Protein AF-A0A2M7FSP3-F1 (afdb_monomer_lite)

Radius of gyration: 15.46 Å; chains: 1; bounding box: 40×39×45 Å

Sequence (163 aa):
MTARCLMVLGTTSGAGKSWLATALCRHYARQGLKVVPFKAQNMSNNARVVAPTLGTDVSSLPPEGAHPALGRLGGGVVASESGHGEIGSAQYFQALAARAVPEVRMNPLLLKPEADTHSQVVLLGQVSDALTAMPWRGRSLHVWPQIAAALDALRAENDVVVI

pLDDT: mean 86.38, std 16.63, range [44.06, 98.81]

Structure (mmCIF, N/CA/C/O backbone):
data_AF-A0A2M7FSP3-F1
#
_entry.id   AF-A0A2M7FSP3-F1
#
loop_
_atom_site.group_PDB
_atom_site.id
_atom_site.type_symbol
_atom_site.label_atom_id
_atom_site.label_alt_id
_atom_site.label_comp_id
_atom_site.label_asym_id
_atom_site.label_entity_id
_atom_site.label_seq_id
_atom_site.pdbx_PDB_ins_code
_atom_site.Cartn_x
_atom_site.Cartn_y
_atom_site.Cartn_z
_atom_site.occupancy
_atom_site.B_iso_or_equiv
_atom_site.auth_seq_id
_atom_site.auth_comp_id
_atom_site.auth_asym_id
_atom_site.auth_atom_id
_atom_site.pdbx_PDB_model_num
ATOM 1 N N . MET A 1 1 ? -21.934 0.865 4.770 1.00 60.19 1 MET A N 1
ATOM 2 C CA . MET A 1 1 ? -21.377 2.238 4.816 1.00 60.19 1 MET A CA 1
ATOM 3 C C . MET A 1 1 ? -20.023 2.204 4.128 1.00 60.19 1 MET A C 1
ATOM 5 O O . MET A 1 1 ? -19.331 1.215 4.300 1.00 60.19 1 MET A O 1
ATOM 9 N N . THR A 1 2 ? -19.664 3.206 3.324 1.00 84.25 2 THR A N 1
ATOM 10 C CA . THR A 1 2 ? -18.334 3.273 2.687 1.00 84.25 2 THR A CA 1
ATOM 11 C C . THR A 1 2 ? -17.280 3.727 3.696 1.00 84.25 2 THR A C 1
ATOM 13 O O . THR A 1 2 ? -17.539 4.694 4.418 1.00 84.25 2 THR A O 1
ATOM 16 N N . ALA A 1 3 ? -16.106 3.087 3.721 1.00 95.62 3 ALA A N 1
ATOM 17 C CA . ALA A 1 3 ? -15.005 3.465 4.609 1.00 95.62 3 ALA A CA 1
ATO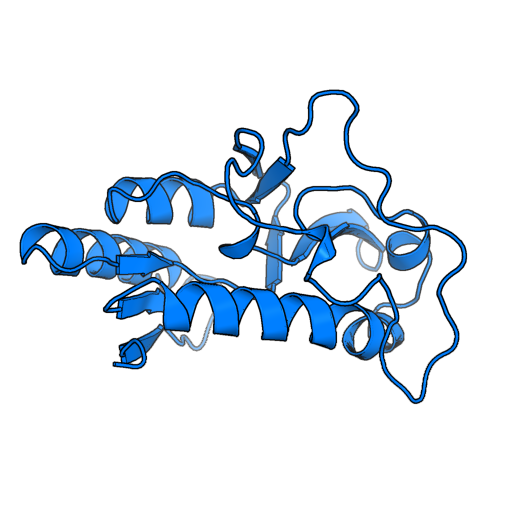M 18 C C . ALA A 1 3 ? -14.657 4.961 4.531 1.00 95.62 3 ALA A C 1
ATOM 20 O O . ALA A 1 3 ? -14.634 5.559 3.447 1.00 95.62 3 ALA A O 1
ATOM 21 N N . ARG A 1 4 ? -14.284 5.558 5.667 1.00 98.12 4 ARG A N 1
ATOM 22 C CA . ARG A 1 4 ? -13.637 6.877 5.694 1.00 98.12 4 ARG A CA 1
ATOM 23 C C . ARG A 1 4 ? -12.186 6.734 5.240 1.00 98.12 4 ARG A C 1
ATOM 25 O O . ARG A 1 4 ? -11.423 5.977 5.831 1.00 98.12 4 ARG A O 1
ATOM 32 N N . CYS A 1 5 ? -11.796 7.471 4.206 1.00 97.94 5 CYS A N 1
ATOM 33 C CA . CYS A 1 5 ? -10.424 7.466 3.701 1.00 97.94 5 CYS A CA 1
ATOM 34 C C . CYS A 1 5 ? -9.652 8.657 4.279 1.00 97.94 5 CYS A C 1
ATOM 36 O O . CYS A 1 5 ? -10.076 9.800 4.107 1.00 97.94 5 CYS A O 1
ATOM 38 N N . LEU A 1 6 ? -8.530 8.397 4.950 1.00 98.00 6 LEU A N 1
ATOM 39 C CA . LEU A 1 6 ? -7.627 9.425 5.467 1.00 98.00 6 LEU A CA 1
ATOM 40 C C . LEU A 1 6 ? -6.286 9.325 4.749 1.00 98.00 6 LEU A C 1
ATOM 42 O O . LEU A 1 6 ? -5.581 8.336 4.918 1.00 98.00 6 LEU A O 1
ATOM 46 N N . MET A 1 7 ? -5.930 10.356 3.986 1.00 97.75 7 MET A N 1
ATOM 47 C CA . MET A 1 7 ? -4.684 10.386 3.225 1.00 97.75 7 MET A CA 1
ATOM 48 C C . MET A 1 7 ? -3.573 11.128 3.975 1.00 97.75 7 MET A C 1
ATOM 50 O O . MET A 1 7 ? -3.759 12.259 4.424 1.00 97.75 7 MET A O 1
ATOM 54 N N . VAL A 1 8 ? -2.398 10.509 4.066 1.00 97.06 8 VAL A N 1
ATOM 55 C CA . VAL A 1 8 ? -1.181 11.053 4.665 1.00 97.06 8 VAL A CA 1
ATOM 56 C C . VAL A 1 8 ? -0.223 11.499 3.563 1.00 97.06 8 VAL A C 1
ATOM 58 O O . VAL A 1 8 ? 0.548 10.723 2.993 1.00 97.06 8 VAL A O 1
ATOM 61 N N . LEU A 1 9 ? -0.238 12.801 3.292 1.00 95.69 9 LEU A N 1
ATOM 62 C CA . LEU A 1 9 ? 0.639 13.448 2.319 1.00 95.69 9 LEU A CA 1
ATOM 63 C C . LEU A 1 9 ? 1.870 14.056 2.999 1.00 95.69 9 LEU A C 1
ATOM 65 O O . LEU A 1 9 ? 1.873 14.356 4.190 1.00 95.69 9 LEU A O 1
ATOM 69 N N . GLY A 1 10 ? 2.939 14.252 2.233 1.00 93.69 10 GLY A N 1
ATOM 70 C CA . GLY A 1 10 ? 4.130 14.942 2.718 1.00 93.69 10 GLY A CA 1
ATOM 71 C C . GLY A 1 10 ? 4.978 15.458 1.568 1.00 93.69 10 GLY A C 1
ATOM 72 O O . GLY A 1 10 ? 4.932 14.921 0.465 1.00 93.69 10 GLY A O 1
ATOM 73 N N . THR A 1 11 ? 5.750 16.502 1.842 1.00 95.06 11 THR A N 1
ATOM 74 C CA . THR A 1 11 ? 6.481 17.284 0.834 1.00 95.06 11 THR A CA 1
ATOM 75 C C . THR A 1 11 ? 7.836 16.691 0.455 1.00 95.06 11 THR A C 1
ATOM 77 O O . THR A 1 11 ? 8.418 17.084 -0.549 1.00 95.06 11 THR A O 1
ATOM 80 N N . THR A 1 12 ? 8.346 15.730 1.232 1.00 93.38 12 THR A N 1
ATOM 81 C CA . THR A 1 12 ? 9.627 15.054 0.979 1.00 93.38 12 THR A CA 1
ATOM 82 C C . THR A 1 12 ? 9.539 13.558 1.276 1.00 93.38 12 THR A C 1
ATOM 84 O O . THR A 1 12 ? 8.635 13.084 1.982 1.00 93.38 12 THR A O 1
ATOM 87 N N . SER A 1 13 ? 10.489 12.777 0.755 1.00 84.69 13 SER A N 1
ATOM 88 C CA . SER A 1 13 ? 10.553 11.323 0.949 1.00 84.69 13 SER A CA 1
ATOM 89 C C . SER A 1 13 ? 10.729 10.926 2.425 1.00 84.69 13 SER A C 1
ATOM 91 O O . SER A 1 13 ? 10.106 9.957 2.855 1.00 84.69 13 SER A O 1
ATOM 93 N N . GLY A 1 14 ? 11.407 11.735 3.240 1.00 89.44 14 GLY A N 1
ATOM 94 C CA . GLY A 1 14 ? 11.662 11.479 4.665 1.00 89.44 14 GLY A CA 1
ATOM 95 C C . GLY A 1 14 ? 10.680 12.103 5.664 1.00 89.44 14 GLY A C 1
ATOM 96 O O . GLY A 1 14 ? 10.890 11.956 6.860 1.00 89.44 14 GLY A O 1
ATOM 97 N N . ALA A 1 15 ? 9.604 12.764 5.221 1.00 94.56 15 ALA A N 1
ATOM 98 C CA . ALA A 1 15 ? 8.706 13.554 6.085 1.00 94.56 15 ALA A CA 1
ATOM 99 C C . ALA A 1 15 ? 7.917 12.774 7.173 1.00 94.56 15 ALA A C 1
ATOM 101 O O . ALA A 1 15 ? 6.970 13.302 7.740 1.00 94.56 15 ALA A O 1
ATOM 102 N N . GLY A 1 16 ? 8.223 11.499 7.431 1.00 94.62 16 GLY A N 1
ATOM 103 C CA . GLY A 1 16 ? 7.556 10.712 8.478 1.00 94.62 16 GLY A CA 1
ATOM 104 C C . GLY A 1 16 ? 6.183 10.139 8.103 1.00 94.62 16 GLY A C 1
ATOM 105 O O . GLY A 1 16 ? 5.530 9.540 8.950 1.00 94.62 16 GLY A O 1
ATOM 106 N N . LYS A 1 17 ? 5.758 10.243 6.835 1.00 95.81 17 LYS A N 1
ATOM 107 C CA . LYS A 1 17 ? 4.450 9.754 6.341 1.00 95.81 17 LYS A CA 1
ATOM 108 C C . LYS A 1 17 ? 4.137 8.319 6.777 1.00 95.81 17 LYS A C 1
ATOM 110 O O . LYS A 1 17 ? 3.066 8.052 7.306 1.00 95.81 17 LYS A O 1
ATOM 115 N N . SER A 1 18 ? 5.091 7.400 6.601 1.00 95.00 18 SER A N 1
ATOM 116 C CA . SER A 1 18 ? 4.899 5.993 6.971 1.00 95.00 18 SER A CA 1
ATOM 117 C C . SER A 1 18 ? 4.712 5.810 8.477 1.00 95.00 18 SER A C 1
ATOM 119 O O . SER A 1 18 ? 3.881 5.001 8.873 1.00 95.00 18 SER A O 1
ATOM 121 N N . TRP A 1 19 ? 5.430 6.579 9.305 1.00 96.69 19 TRP A N 1
ATOM 122 C CA . TRP A 1 19 ? 5.280 6.560 10.762 1.00 96.69 19 TRP A CA 1
ATOM 123 C C . TRP A 1 19 ? 3.918 7.094 11.196 1.00 96.69 19 TRP A C 1
ATOM 125 O O . TRP A 1 19 ? 3.252 6.463 12.015 1.00 96.69 19 TRP A O 1
ATOM 135 N N . LEU A 1 20 ? 3.476 8.208 10.608 1.00 98.06 20 LEU A N 1
ATOM 136 C CA . LEU A 1 20 ? 2.161 8.777 10.885 1.00 98.06 20 LEU A CA 1
ATOM 137 C C . LEU A 1 20 ? 1.037 7.821 10.463 1.00 98.06 20 LEU A C 1
ATOM 139 O O . LEU A 1 20 ? 0.130 7.569 11.250 1.00 98.06 20 LEU A O 1
ATOM 143 N N . ALA A 1 21 ? 1.130 7.213 9.278 1.00 98.31 21 ALA A N 1
ATOM 144 C CA . ALA A 1 21 ? 0.172 6.204 8.828 1.00 98.31 21 ALA A CA 1
ATOM 145 C C . ALA A 1 21 ? 0.116 4.992 9.779 1.00 98.31 21 ALA A C 1
ATOM 147 O O . ALA A 1 21 ? -0.971 4.550 10.148 1.00 98.31 21 ALA A O 1
ATOM 148 N N . THR A 1 22 ? 1.267 4.498 10.255 1.00 98.56 22 THR A N 1
ATOM 149 C CA . THR A 1 22 ? 1.334 3.428 11.267 1.00 98.56 22 THR A CA 1
ATOM 150 C C . THR A 1 22 ? 0.672 3.845 12.585 1.00 98.56 22 THR A C 1
ATOM 152 O O . THR A 1 22 ? -0.091 3.071 13.168 1.00 98.56 22 THR A O 1
ATOM 155 N N . ALA A 1 23 ? 0.930 5.068 13.057 1.00 98.62 23 ALA A N 1
ATOM 156 C CA . ALA A 1 23 ? 0.333 5.598 14.280 1.00 98.62 23 ALA A CA 1
ATOM 157 C C . ALA A 1 23 ? -1.193 5.731 14.159 1.00 98.62 23 ALA A C 1
ATOM 159 O O . ALA A 1 23 ? -1.911 5.321 15.070 1.00 98.62 23 ALA A O 1
ATOM 160 N N . LEU A 1 24 ? -1.691 6.222 13.020 1.00 98.75 24 LEU A N 1
ATOM 161 C CA . LEU A 1 24 ? -3.121 6.327 12.717 1.00 98.75 24 LEU A CA 1
ATOM 162 C C . LEU A 1 24 ? -3.791 4.950 12.653 1.00 98.75 24 LEU A C 1
ATOM 164 O O . LEU A 1 24 ? -4.835 4.755 13.273 1.00 98.75 24 LEU A O 1
ATOM 168 N N . CYS A 1 25 ? -3.159 3.972 11.996 1.00 98.81 25 CYS A N 1
ATOM 169 C CA . CYS A 1 25 ? -3.626 2.584 11.988 1.00 98.81 25 CYS A CA 1
ATOM 170 C C . CYS A 1 25 ? -3.795 2.047 13.416 1.00 98.81 25 CYS A C 1
ATOM 172 O O . CYS A 1 25 ? -4.855 1.538 13.780 1.00 98.81 25 CYS A O 1
ATOM 174 N N . ARG A 1 26 ? -2.780 2.219 14.274 1.00 98.81 26 ARG A N 1
ATOM 175 C CA . ARG A 1 26 ? -2.874 1.798 15.678 1.00 98.81 26 ARG A CA 1
ATOM 176 C C . ARG A 1 26 ? -3.938 2.579 16.446 1.00 98.81 26 ARG A C 1
ATOM 178 O O . ARG A 1 26 ? -4.627 1.987 17.275 1.00 98.81 26 ARG A O 1
ATOM 185 N N . HIS A 1 27 ? -4.057 3.880 16.212 1.00 98.81 27 HIS A N 1
ATOM 186 C CA . HIS A 1 27 ? -5.019 4.739 16.892 1.00 98.81 27 HIS A CA 1
ATOM 187 C C . HIS A 1 27 ? -6.460 4.298 16.614 1.00 98.81 27 HIS A C 1
ATOM 189 O O . HIS A 1 27 ? -7.195 4.027 17.561 1.00 98.81 27 HIS A O 1
ATOM 195 N N . TYR A 1 28 ? -6.839 4.132 15.344 1.00 98.69 28 TYR A N 1
ATOM 196 C CA . TYR A 1 28 ? -8.186 3.688 14.977 1.00 98.69 28 TYR A CA 1
ATOM 197 C C . TYR A 1 28 ? -8.478 2.256 15.435 1.00 98.69 28 TYR A C 1
ATOM 199 O O . TYR A 1 28 ? -9.548 1.998 15.982 1.00 98.69 28 TYR A O 1
ATOM 207 N N . ALA A 1 29 ? -7.497 1.350 15.357 1.00 98.75 29 ALA A N 1
ATOM 208 C CA . ALA A 1 29 ? -7.651 -0.004 15.888 1.00 98.75 29 ALA A CA 1
ATOM 209 C C . ALA A 1 29 ? -7.909 -0.020 17.410 1.00 98.75 29 ALA A C 1
ATOM 211 O O . ALA A 1 29 ? -8.629 -0.880 17.915 1.00 98.75 29 ALA A O 1
ATOM 212 N N . ARG A 1 30 ? -7.338 0.928 18.172 1.00 98.75 30 ARG A N 1
ATOM 213 C CA . ARG A 1 30 ? -7.595 1.073 19.621 1.00 98.75 30 ARG A CA 1
ATOM 214 C C . ARG A 1 30 ? -8.986 1.622 19.935 1.00 98.75 30 ARG A C 1
ATOM 216 O O . ARG A 1 30 ? -9.450 1.418 21.049 1.00 98.75 30 ARG A O 1
ATOM 223 N N . GLN A 1 31 ? -9.635 2.281 18.979 1.00 98.50 31 GLN A N 1
ATOM 224 C CA . GLN A 1 31 ? -11.029 2.717 19.089 1.00 98.50 31 GLN A CA 1
ATOM 225 C C . GLN A 1 31 ? -12.028 1.609 18.716 1.00 98.50 31 GLN A C 1
ATOM 227 O O . GLN A 1 31 ? -13.230 1.837 18.769 1.00 98.50 31 GLN A O 1
ATOM 232 N N . GLY A 1 32 ? -11.548 0.421 18.330 1.00 98.12 32 GLY A N 1
ATOM 233 C CA . GLY A 1 32 ? -12.398 -0.689 17.896 1.00 98.12 32 GLY A CA 1
ATOM 234 C C . GLY A 1 32 ? -12.867 -0.593 16.442 1.00 98.12 32 GLY A C 1
ATOM 235 O O . GLY A 1 32 ? -13.684 -1.408 16.031 1.00 98.12 32 GLY A O 1
ATOM 236 N N . LEU A 1 33 ? -12.350 0.364 15.662 1.00 98.38 33 LEU A N 1
ATOM 237 C CA . LEU A 1 33 ? -12.661 0.479 14.237 1.00 98.38 33 LEU A CA 1
ATOM 238 C C . LEU A 1 33 ? -11.890 -0.566 13.429 1.00 98.38 33 LEU A C 1
ATOM 240 O O . LEU A 1 33 ? -10.704 -0.810 13.683 1.00 98.38 33 LEU A O 1
ATOM 244 N N . LYS A 1 34 ? -12.535 -1.118 12.400 1.00 98.19 34 LYS A N 1
ATOM 245 C CA . LYS A 1 34 ? -11.879 -1.952 11.397 1.00 98.19 34 LYS A CA 1
ATOM 246 C C . LYS A 1 34 ? -11.111 -1.046 10.432 1.00 98.19 34 LYS A C 1
ATOM 248 O O . LYS A 1 34 ? -11.690 -0.421 9.546 1.00 98.19 34 LYS A O 1
ATOM 253 N N . VAL A 1 35 ? -9.805 -0.925 10.650 1.00 98.62 35 VAL A N 1
ATOM 254 C CA . VAL A 1 35 ? -8.906 -0.049 9.888 1.00 98.62 35 VAL A CA 1
ATOM 255 C C . VAL A 1 35 ? -7.910 -0.866 9.073 1.00 98.62 35 VAL A C 1
ATOM 257 O O . VAL A 1 35 ? -7.444 -1.906 9.530 1.00 98.62 35 VAL A O 1
ATOM 260 N N . VAL A 1 36 ? -7.554 -0.378 7.884 1.00 98.38 36 VAL A N 1
ATOM 261 C CA . VAL A 1 36 ? -6.506 -0.963 7.032 1.00 98.38 36 VAL A CA 1
ATOM 262 C C . VAL A 1 36 ? -5.635 0.122 6.392 1.00 98.38 36 VAL A C 1
ATOM 264 O O . VAL A 1 36 ? -6.132 1.216 6.107 1.00 98.38 36 VAL A O 1
ATOM 267 N N . PRO A 1 37 ? -4.339 -0.140 6.153 1.00 98.44 37 PRO A N 1
ATOM 268 C CA . PRO A 1 37 ? -3.516 0.727 5.322 1.00 98.44 37 PRO A CA 1
ATOM 269 C C . PRO A 1 37 ? -3.757 0.460 3.833 1.00 98.44 37 PRO A C 1
ATOM 271 O O . PRO A 1 37 ? -4.061 -0.663 3.432 1.00 98.44 37 PRO A O 1
ATOM 274 N N . PHE A 1 38 ? -3.535 1.468 2.999 1.00 98.31 38 PHE A N 1
ATOM 275 C CA . PHE A 1 38 ? -3.510 1.309 1.554 1.00 98.31 38 PHE A CA 1
ATOM 276 C C . PHE A 1 38 ? -2.448 2.203 0.928 1.00 98.31 38 PHE A C 1
ATOM 278 O O . PHE A 1 38 ? -2.544 3.421 0.964 1.00 98.31 38 PHE A O 1
ATOM 285 N N . LYS A 1 39 ? -1.453 1.607 0.275 1.00 97.44 39 LYS A N 1
ATOM 286 C CA . LYS A 1 39 ? -0.478 2.346 -0.522 1.00 97.44 39 LYS A CA 1
ATOM 287 C C . LYS A 1 39 ? -0.474 1.807 -1.942 1.00 97.44 39 LYS A C 1
ATOM 289 O O . LYS A 1 39 ? 0.155 0.786 -2.214 1.00 97.44 39 LYS A O 1
ATOM 294 N N . ALA A 1 40 ? -1.149 2.535 -2.834 1.00 96.06 40 ALA A N 1
ATOM 295 C CA . ALA A 1 40 ? -1.325 2.172 -4.241 1.00 96.06 40 ALA A CA 1
ATOM 296 C C . ALA A 1 40 ? -0.021 1.704 -4.900 1.00 96.06 40 ALA A C 1
ATOM 298 O O . ALA A 1 40 ? 0.005 0.641 -5.508 1.00 96.06 40 ALA A O 1
ATOM 299 N N . GLN A 1 41 ? 1.060 2.469 -4.722 1.00 94.62 41 GLN A N 1
ATOM 300 C CA . GLN A 1 41 ? 2.388 2.128 -5.216 1.00 94.62 41 GLN A CA 1
ATOM 301 C C . GLN A 1 41 ? 3.446 2.361 -4.134 1.00 94.62 41 GLN A C 1
ATOM 303 O O . GLN A 1 41 ? 3.531 3.437 -3.533 1.00 94.62 41 GLN A O 1
ATOM 308 N N . ASN A 1 42 ? 4.269 1.343 -3.894 1.00 94.06 42 ASN A N 1
ATOM 309 C CA . ASN A 1 42 ? 5.469 1.435 -3.069 1.00 94.06 42 ASN A CA 1
ATOM 310 C C . ASN A 1 42 ? 6.711 1.176 -3.932 1.00 94.06 42 ASN A C 1
ATOM 312 O O . ASN A 1 42 ? 6.634 0.440 -4.912 1.00 94.06 42 ASN A O 1
ATOM 316 N N . MET A 1 43 ? 7.841 1.799 -3.601 1.00 94.00 43 MET A N 1
ATOM 317 C CA . MET A 1 43 ? 9.138 1.526 -4.217 1.00 94.00 43 MET A CA 1
ATOM 318 C C . MET A 1 43 ? 10.118 1.143 -3.109 1.00 94.00 43 MET A C 1
ATOM 320 O O . MET A 1 43 ? 10.482 1.983 -2.285 1.00 94.00 43 MET A O 1
ATOM 324 N N . SER A 1 44 ? 10.481 -0.136 -3.029 1.00 93.62 44 SER A N 1
ATOM 325 C CA . SER A 1 44 ? 11.349 -0.650 -1.971 1.00 93.62 44 SER A CA 1
ATOM 326 C C . SER A 1 44 ? 11.870 -2.045 -2.293 1.00 93.62 44 SER A C 1
ATOM 328 O O . SER A 1 44 ? 11.111 -2.887 -2.753 1.00 93.62 44 SER A O 1
ATOM 330 N N . ASN A 1 45 ? 13.124 -2.313 -1.927 1.00 94.69 45 ASN A N 1
ATOM 331 C CA . ASN A 1 45 ? 13.680 -3.671 -1.889 1.00 94.69 45 ASN A CA 1
ATOM 332 C C . ASN A 1 45 ? 13.450 -4.367 -0.534 1.00 94.69 45 ASN A C 1
ATOM 334 O O . ASN A 1 45 ? 13.805 -5.529 -0.363 1.00 94.69 45 ASN A O 1
ATOM 338 N N . ASN A 1 46 ? 12.859 -3.674 0.448 1.00 94.94 46 ASN A N 1
ATOM 339 C CA . ASN A 1 46 ? 12.518 -4.251 1.743 1.00 94.94 46 ASN A CA 1
ATOM 340 C C . ASN A 1 46 ? 11.049 -4.682 1.743 1.00 94.94 46 ASN A C 1
ATOM 342 O O . ASN A 1 46 ? 10.147 -3.861 1.942 1.00 94.94 46 ASN A O 1
ATOM 346 N N . ALA A 1 47 ? 10.833 -5.978 1.548 1.00 95.31 47 ALA A N 1
ATOM 347 C CA . ALA A 1 47 ? 9.515 -6.575 1.427 1.00 95.31 47 ALA A CA 1
ATOM 348 C C . ALA A 1 47 ? 9.280 -7.700 2.441 1.00 95.31 47 ALA A C 1
ATOM 350 O O . ALA A 1 47 ? 10.189 -8.144 3.152 1.00 95.31 47 ALA A O 1
ATOM 351 N N . ARG A 1 48 ? 8.030 -8.143 2.531 1.00 97.06 48 ARG A N 1
ATOM 352 C CA . ARG A 1 48 ? 7.576 -9.278 3.333 1.00 97.06 48 ARG A CA 1
ATOM 353 C C . ARG A 1 48 ? 6.667 -10.156 2.490 1.00 97.06 48 ARG A C 1
ATOM 355 O O . ARG A 1 48 ? 5.983 -9.667 1.595 1.00 97.06 48 ARG A O 1
ATOM 362 N N . VAL A 1 49 ? 6.653 -11.438 2.825 1.00 94.62 49 VAL A N 1
ATOM 363 C CA . VAL A 1 49 ? 5.732 -12.413 2.248 1.00 94.62 49 VAL A CA 1
ATOM 364 C C . VAL A 1 49 ? 4.488 -12.468 3.124 1.00 94.62 49 VAL A C 1
ATOM 366 O O . VAL A 1 49 ? 4.590 -12.542 4.350 1.00 94.62 49 VAL A O 1
ATOM 369 N N . VAL A 1 50 ? 3.322 -12.407 2.496 1.00 93.12 50 VAL A N 1
ATOM 370 C CA . VAL A 1 50 ? 2.021 -12.554 3.144 1.00 93.12 50 VAL A CA 1
ATOM 371 C C . VAL A 1 50 ? 1.337 -13.823 2.671 1.00 93.12 50 VAL A C 1
ATOM 373 O O . VAL A 1 50 ? 1.562 -14.288 1.552 1.00 93.12 50 VAL A O 1
ATOM 376 N N . ALA A 1 51 ? 0.528 -14.393 3.560 1.00 88.25 51 ALA A N 1
ATOM 377 C CA . ALA A 1 51 ? -0.242 -15.595 3.287 1.00 88.25 51 ALA A CA 1
ATOM 378 C C . ALA A 1 51 ? -1.169 -15.400 2.072 1.00 88.25 51 ALA A C 1
ATOM 380 O O . ALA A 1 51 ? -1.538 -14.258 1.761 1.00 88.25 51 ALA A O 1
ATOM 381 N N . PRO A 1 52 ? -1.582 -16.501 1.418 1.00 75.06 52 PRO A N 1
ATOM 382 C CA . PRO A 1 52 ? -2.628 -16.445 0.414 1.00 75.06 52 PRO A CA 1
ATOM 383 C C . PRO A 1 52 ? -3.836 -15.725 0.983 1.00 75.06 52 PRO A C 1
ATOM 385 O O . PRO A 1 52 ? -4.242 -15.962 2.125 1.00 75.06 52 PRO A O 1
ATOM 388 N N . THR A 1 53 ? -4.394 -14.816 0.198 1.00 65.19 53 THR A N 1
ATOM 389 C CA . THR A 1 53 ? -5.534 -14.028 0.638 1.00 65.19 53 THR A CA 1
ATOM 390 C C . THR A 1 53 ? -6.777 -14.924 0.648 1.00 65.19 53 THR A C 1
ATOM 392 O O . THR A 1 53 ? -7.487 -15.065 -0.345 1.00 65.19 53 THR A O 1
ATOM 395 N N . LEU A 1 54 ? -6.997 -15.620 1.769 1.00 46.09 54 LEU A N 1
ATOM 396 C CA . LEU A 1 54 ? -8.164 -16.472 1.986 1.00 46.09 54 LEU A CA 1
ATOM 397 C C . LEU A 1 54 ? -9.431 -15.611 1.953 1.00 46.09 54 LEU A C 1
ATOM 399 O O . LEU A 1 54 ? -9.607 -14.727 2.787 1.00 46.09 54 LEU A O 1
ATOM 403 N N . GLY A 1 55 ? -10.322 -15.894 1.003 1.00 44.06 55 GLY A N 1
ATOM 404 C CA . GLY A 1 55 ? -11.640 -15.259 0.913 1.00 44.06 55 GLY A CA 1
ATOM 405 C C . GLY A 1 55 ? -11.715 -14.009 0.035 1.00 44.06 55 GLY A C 1
ATOM 406 O O . GLY A 1 55 ? -12.797 -13.443 -0.087 1.00 44.06 55 GLY A O 1
ATOM 407 N N . THR A 1 56 ? -10.625 -13.597 -0.616 1.00 49.44 56 THR A N 1
ATOM 408 C CA . THR A 1 56 ? -10.692 -12.581 -1.673 1.00 49.44 56 THR A CA 1
ATOM 409 C C . THR A 1 56 ? -10.682 -13.270 -3.018 1.00 49.44 56 THR A C 1
ATOM 411 O O . THR A 1 56 ? -9.696 -13.907 -3.393 1.00 49.44 56 THR A O 1
ATOM 414 N N . ASP A 1 57 ? -11.777 -13.133 -3.745 1.00 49.03 57 ASP A N 1
ATOM 415 C CA . ASP A 1 57 ? -11.872 -13.560 -5.126 1.00 49.03 57 ASP A CA 1
ATOM 416 C C . ASP A 1 57 ? -10.950 -12.657 -5.977 1.00 49.03 57 ASP A C 1
ATOM 418 O O . ASP A 1 57 ? -11.375 -11.674 -6.565 1.00 49.03 57 ASP A O 1
ATOM 422 N N . VAL A 1 58 ? -9.636 -12.911 -6.004 1.00 51.03 58 VAL A N 1
ATOM 423 C CA . VAL A 1 58 ? -8.718 -12.202 -6.919 1.00 51.03 58 VAL A CA 1
ATOM 424 C C . VAL A 1 58 ? -9.077 -12.472 -8.385 1.00 51.03 58 VAL A C 1
ATOM 426 O O . VAL A 1 58 ? -8.718 -11.676 -9.247 1.00 51.03 58 VAL A O 1
ATOM 429 N N . SER A 1 59 ? -9.854 -13.524 -8.667 1.00 49.22 59 SER A N 1
ATOM 430 C CA . SER A 1 59 ? -10.527 -13.732 -9.956 1.00 49.22 59 SER A CA 1
ATOM 431 C C . SER A 1 59 ? -11.670 -12.745 -10.226 1.00 49.22 59 SER A C 1
ATOM 433 O O . SER A 1 59 ? -12.039 -12.577 -11.387 1.00 49.22 59 SER A O 1
ATOM 435 N N . SER A 1 60 ? -12.195 -12.046 -9.213 1.00 51.19 60 SER A N 1
ATOM 436 C CA . SER A 1 60 ? -13.138 -10.937 -9.393 1.00 51.19 60 SER A CA 1
ATOM 437 C C . SER A 1 60 ? -12.442 -9.605 -9.694 1.00 51.19 60 SER A C 1
ATOM 439 O O . SER A 1 60 ? -13.118 -8.627 -10.021 1.00 51.19 60 SER A O 1
ATOM 441 N N . LEU A 1 61 ? -11.110 -9.527 -9.562 1.00 59.84 61 LEU A N 1
ATOM 442 C CA . LEU A 1 61 ? -10.350 -8.360 -10.004 1.00 59.84 61 LEU A CA 1
ATOM 443 C C . LEU A 1 61 ? -10.204 -8.389 -11.532 1.00 59.84 61 LEU A C 1
ATOM 445 O O . LEU A 1 61 ? -10.092 -9.465 -12.125 1.00 59.84 61 LEU A O 1
ATOM 449 N N . PRO A 1 62 ? -10.181 -7.220 -12.197 1.00 55.28 62 PRO A N 1
ATOM 450 C CA . PRO A 1 62 ? -9.951 -7.174 -13.632 1.00 55.28 62 PRO A CA 1
ATOM 451 C C . PRO A 1 62 ? -8.622 -7.864 -13.978 1.00 55.28 62 PRO A C 1
ATOM 453 O O . PRO A 1 62 ? -7.631 -7.636 -13.273 1.00 55.28 62 PRO A O 1
ATOM 456 N N . PRO A 1 63 ? -8.561 -8.672 -15.055 1.00 60.06 63 PRO A N 1
ATOM 457 C CA . PRO A 1 63 ? -7.305 -9.269 -15.481 1.00 60.06 63 PRO A CA 1
ATOM 458 C C . PRO A 1 63 ? -6.280 -8.182 -15.823 1.00 60.06 63 PRO A C 1
ATOM 460 O O . PRO A 1 63 ? -6.625 -7.043 -16.147 1.00 60.06 63 PRO A O 1
ATOM 463 N N . GLU A 1 64 ? -5.000 -8.533 -15.761 1.00 55.59 64 GLU A N 1
ATOM 464 C CA . GLU A 1 64 ? -3.921 -7.594 -16.049 1.00 55.59 64 GLU A CA 1
ATOM 465 C C . GLU A 1 64 ? -4.071 -6.966 -17.444 1.00 55.59 64 GLU A C 1
ATOM 467 O O . GLU A 1 64 ? -4.237 -7.658 -18.449 1.00 55.59 64 GLU A O 1
ATOM 472 N N . GLY A 1 65 ? -4.073 -5.630 -17.505 1.00 54.34 65 GLY A N 1
ATOM 473 C CA . GLY A 1 65 ? -4.303 -4.904 -18.753 1.00 54.34 65 GLY A CA 1
ATOM 474 C C . GLY A 1 65 ? -5.766 -4.832 -19.213 1.00 54.34 65 GLY A C 1
ATOM 475 O O . GLY A 1 65 ? -5.997 -4.463 -20.356 1.00 54.34 65 GLY A O 1
ATOM 476 N N . ALA A 1 66 ? -6.758 -5.107 -18.358 1.00 54.06 66 ALA A N 1
ATOM 477 C CA . ALA A 1 66 ? -8.192 -4.988 -18.677 1.00 54.06 66 ALA A CA 1
ATOM 478 C C . ALA A 1 66 ? -8.705 -3.552 -18.921 1.00 54.06 66 ALA A C 1
ATOM 480 O O . ALA A 1 66 ? -9.916 -3.321 -18.929 1.00 54.06 66 ALA A O 1
ATOM 481 N N . HIS A 1 67 ? -7.825 -2.566 -19.105 1.00 56.16 67 HIS A N 1
ATOM 482 C CA . HIS A 1 67 ? -8.264 -1.226 -19.470 1.00 56.16 67 HIS A CA 1
ATOM 483 C C . HIS A 1 67 ? -8.880 -1.268 -20.885 1.00 56.16 67 HIS A C 1
ATOM 485 O O . HIS A 1 67 ? -8.193 -1.698 -21.807 1.00 56.16 67 HIS A O 1
ATOM 491 N N . PRO A 1 68 ? -10.121 -0.786 -21.108 1.00 55.44 68 PRO A N 1
ATOM 492 C CA . PRO A 1 68 ? -10.845 -0.981 -22.374 1.00 55.44 68 PRO A CA 1
ATOM 493 C C . PRO A 1 68 ? -10.127 -0.439 -23.621 1.00 55.44 68 PRO A C 1
ATOM 495 O O . PRO A 1 68 ? -10.404 -0.869 -24.735 1.00 55.44 68 PRO A O 1
ATOM 498 N N . ALA A 1 69 ? -9.212 0.515 -23.432 1.00 58.25 69 ALA A N 1
ATOM 499 C CA . ALA A 1 69 ? -8.404 1.124 -24.490 1.00 58.25 69 ALA A CA 1
ATOM 500 C C . ALA A 1 69 ? -7.048 0.431 -24.755 1.00 58.25 69 ALA A C 1
ATOM 502 O O . ALA A 1 69 ? -6.305 0.879 -25.624 1.00 58.25 69 ALA A O 1
ATOM 503 N N . LEU A 1 70 ? -6.688 -0.611 -24.000 1.00 58.75 70 LEU A N 1
ATOM 504 C CA . LEU A 1 70 ? -5.410 -1.317 -24.117 1.00 58.75 70 LEU A CA 1
ATOM 505 C C . LEU A 1 70 ? -5.660 -2.802 -24.402 1.00 58.75 70 LEU A C 1
ATOM 507 O O . LEU A 1 70 ? -6.548 -3.419 -23.823 1.00 58.75 70 LEU A O 1
ATOM 511 N N . GLY A 1 71 ? -4.885 -3.383 -25.321 1.00 57.91 71 GLY A N 1
ATOM 512 C CA . GLY A 1 71 ? -4.908 -4.828 -25.552 1.00 57.91 71 GLY A CA 1
ATOM 513 C C . GLY A 1 71 ? -4.454 -5.597 -24.306 1.00 57.91 71 GLY A C 1
ATOM 514 O O . GLY A 1 71 ? -3.700 -5.068 -23.486 1.00 57.91 71 GLY A O 1
ATOM 515 N N . ARG A 1 72 ? -4.889 -6.858 -24.170 1.00 59.22 72 ARG A N 1
ATOM 516 C CA . ARG A 1 72 ? -4.407 -7.746 -23.098 1.00 59.22 72 ARG A CA 1
ATOM 517 C C . ARG A 1 72 ? -2.885 -7.850 -23.178 1.00 59.22 72 ARG A C 1
ATOM 519 O O . ARG A 1 72 ? -2.351 -8.141 -24.248 1.00 59.22 7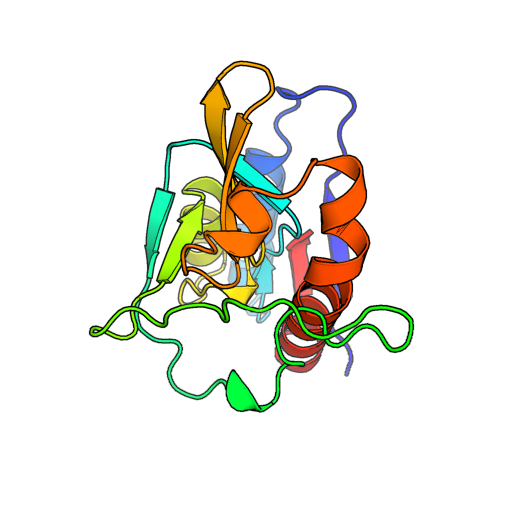2 ARG A O 1
ATOM 526 N N . LEU A 1 73 ? -2.198 -7.641 -22.059 1.00 59.8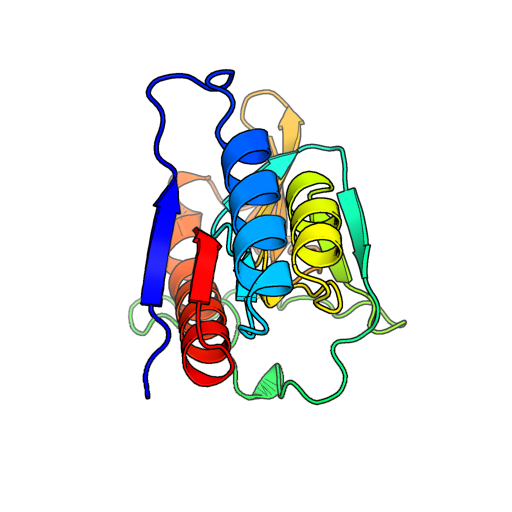1 73 LEU A N 1
ATOM 527 C CA . LEU A 1 73 ? -0.768 -7.921 -21.994 1.00 59.81 73 LEU A CA 1
ATOM 528 C C . LEU A 1 73 ? -0.567 -9.439 -22.068 1.00 59.81 73 LEU A C 1
ATOM 530 O O . LEU A 1 73 ? -1.185 -10.197 -21.322 1.00 59.81 73 LEU A O 1
ATOM 534 N N . GLY A 1 74 ? 0.261 -9.885 -23.012 1.00 44.09 74 GLY A N 1
ATOM 535 C CA . GLY A 1 74 ? 0.729 -11.265 -23.061 1.00 44.09 74 GLY A CA 1
ATOM 536 C C . GLY A 1 74 ? 1.742 -11.475 -21.941 1.00 44.09 74 GLY A C 1
ATOM 537 O O . GLY A 1 74 ? 2.835 -10.922 -22.004 1.00 44.09 74 GLY A O 1
ATOM 538 N N . GLY A 1 75 ? 1.355 -12.230 -20.917 1.00 49.34 75 GLY A N 1
ATOM 539 C CA . GLY A 1 75 ? 2.137 -12.418 -19.694 1.00 49.34 75 GLY A CA 1
ATOM 540 C C . GLY A 1 75 ? 1.303 -12.004 -18.495 1.00 49.34 75 GLY A C 1
ATOM 541 O O . GLY A 1 75 ? 1.455 -10.900 -17.989 1.00 49.34 75 GLY A O 1
ATOM 542 N N . GLY A 1 76 ? 0.357 -12.860 -18.109 1.00 47.41 76 GLY A N 1
ATOM 543 C CA . GLY A 1 76 ? -0.405 -12.636 -16.888 1.00 47.41 76 GLY A CA 1
ATOM 544 C C . GLY A 1 76 ? 0.490 -12.805 -15.667 1.00 47.41 76 GLY A C 1
ATOM 545 O O . GLY A 1 76 ? 1.451 -13.572 -15.712 1.00 47.41 76 GLY A O 1
ATOM 546 N N . VAL A 1 77 ? 0.136 -12.121 -14.581 1.00 49.44 77 VAL A N 1
ATOM 547 C CA . VAL A 1 77 ? 0.566 -12.442 -13.219 1.00 49.44 77 VAL A CA 1
ATOM 548 C C . VAL A 1 77 ? 0.706 -13.961 -13.046 1.00 49.44 77 VAL A C 1
ATOM 550 O O . VAL A 1 77 ? -0.290 -14.686 -12.991 1.00 49.44 77 VAL A O 1
ATOM 553 N N . VAL A 1 78 ? 1.945 -14.450 -12.961 1.00 46.03 78 VAL A N 1
ATOM 554 C CA . VAL A 1 78 ? 2.203 -15.848 -12.616 1.00 46.03 78 VAL A CA 1
ATOM 555 C C . VAL A 1 78 ? 1.978 -15.950 -11.116 1.00 46.03 78 VAL A C 1
ATOM 557 O O . VAL A 1 78 ? 2.788 -15.471 -10.325 1.00 46.03 78 VAL A O 1
ATOM 560 N N . ALA A 1 79 ? 0.832 -16.498 -10.712 1.00 50.03 79 ALA A N 1
ATOM 561 C CA . ALA A 1 79 ? 0.566 -16.752 -9.306 1.00 50.03 79 ALA A CA 1
ATOM 562 C C . ALA A 1 79 ? 1.640 -17.700 -8.752 1.00 50.03 79 ALA A C 1
ATOM 564 O O . ALA A 1 79 ? 1.863 -18.777 -9.302 1.00 50.03 79 ALA A O 1
ATOM 565 N N . SER A 1 80 ? 2.297 -17.295 -7.666 1.00 51.41 80 SER A N 1
ATOM 566 C CA . SER A 1 80 ? 3.174 -18.142 -6.860 1.00 51.41 80 SER A CA 1
ATOM 567 C C . SER A 1 80 ? 2.499 -19.487 -6.599 1.00 51.41 80 SER A C 1
ATOM 569 O O . SER A 1 80 ? 1.365 -19.517 -6.121 1.00 51.41 80 SER A O 1
ATOM 571 N N . GLU A 1 81 ? 3.204 -20.596 -6.854 1.00 52.41 81 GLU A N 1
ATOM 572 C CA . GLU A 1 81 ? 2.708 -21.969 -6.626 1.00 52.41 81 GLU A CA 1
ATOM 573 C C . GLU A 1 81 ? 2.206 -22.189 -5.190 1.00 52.41 81 GLU A C 1
ATOM 575 O O . GLU A 1 81 ? 1.353 -23.032 -4.930 1.00 52.41 81 GLU A O 1
ATOM 580 N N . SER A 1 82 ? 2.717 -21.397 -4.246 1.00 60.62 82 SER A N 1
ATOM 581 C CA . SER A 1 82 ? 2.351 -21.447 -2.831 1.00 60.62 82 SER A CA 1
ATOM 582 C C . SER A 1 82 ? 1.156 -20.554 -2.454 1.00 60.62 82 SER A C 1
ATOM 584 O O . SER A 1 82 ? 0.723 -20.579 -1.304 1.00 60.62 82 SER A O 1
ATOM 586 N N . GLY A 1 83 ? 0.667 -19.714 -3.373 1.00 71.75 83 GLY A N 1
ATOM 587 C CA . GLY A 1 83 ? -0.389 -18.719 -3.150 1.00 71.75 83 GLY A CA 1
ATOM 588 C C . GLY A 1 83 ? 0.031 -17.487 -2.338 1.00 71.75 83 GLY A C 1
ATOM 589 O O . GLY A 1 83 ? -0.779 -16.584 -2.144 1.00 71.75 83 GLY A O 1
ATOM 590 N N . HIS A 1 84 ? 1.272 -17.424 -1.851 1.00 86.31 84 HIS A N 1
ATOM 591 C CA . HIS A 1 84 ? 1.781 -16.284 -1.089 1.00 86.31 84 HIS A CA 1
ATOM 592 C C . HIS A 1 84 ? 2.062 -15.079 -1.991 1.00 86.31 84 HIS A C 1
ATOM 594 O O . HIS A 1 84 ? 2.429 -15.241 -3.156 1.00 86.31 84 HIS A O 1
ATOM 600 N N . GLY A 1 85 ? 1.945 -13.874 -1.433 1.00 90.69 85 GLY A N 1
ATOM 601 C CA . GLY A 1 85 ? 2.220 -12.624 -2.142 1.00 90.69 85 GLY A CA 1
ATOM 602 C C . GLY A 1 85 ? 3.270 -11.761 -1.451 1.00 90.69 85 GLY A C 1
ATOM 603 O O . GLY A 1 85 ? 3.446 -11.825 -0.237 1.00 90.69 85 GLY A O 1
ATOM 604 N N . GLU A 1 86 ? 3.970 -10.934 -2.218 1.00 94.75 86 GLU A N 1
ATOM 605 C CA . GLU A 1 86 ? 4.948 -9.976 -1.700 1.00 94.75 86 GLU A CA 1
ATOM 606 C C . GLU A 1 86 ? 4.335 -8.577 -1.486 1.00 94.75 86 GLU A C 1
ATOM 608 O O . GLU A 1 86 ? 3.652 -8.037 -2.352 1.00 94.75 86 GLU A O 1
ATOM 613 N N . ILE A 1 87 ? 4.604 -7.953 -0.335 1.00 96.25 87 ILE A N 1
ATOM 614 C CA . ILE A 1 87 ? 4.257 -6.547 -0.061 1.00 96.25 87 ILE A CA 1
ATOM 615 C C . ILE A 1 87 ? 5.440 -5.793 0.540 1.00 96.25 87 ILE A C 1
ATOM 617 O O . ILE A 1 87 ? 6.309 -6.381 1.183 1.00 96.25 87 ILE A O 1
ATOM 621 N N . GLY A 1 88 ? 5.458 -4.465 0.413 1.00 96.94 88 GLY A N 1
ATOM 622 C CA . GLY A 1 88 ? 6.468 -3.644 1.075 1.00 96.94 88 GLY A CA 1
ATOM 623 C C . GLY A 1 88 ? 6.404 -3.736 2.607 1.00 96.94 88 GLY A C 1
ATOM 624 O O . GLY A 1 88 ? 5.328 -3.714 3.210 1.00 96.94 88 GLY A O 1
ATOM 625 N N . SER A 1 89 ? 7.567 -3.755 3.266 1.00 97.19 89 SER A N 1
ATOM 626 C CA . SER A 1 89 ? 7.672 -3.884 4.729 1.00 97.19 89 SER A CA 1
ATOM 627 C C . SER A 1 89 ? 6.908 -2.802 5.494 1.00 97.19 89 SER A C 1
ATOM 629 O O . SER A 1 89 ? 6.352 -3.072 6.556 1.00 97.19 89 SER A O 1
ATOM 631 N N . ALA A 1 90 ? 6.838 -1.580 4.957 1.00 96.12 90 ALA A N 1
ATOM 632 C CA . ALA A 1 90 ? 6.059 -0.507 5.570 1.00 96.12 90 ALA A CA 1
ATOM 633 C C . ALA A 1 90 ? 4.569 -0.872 5.672 1.00 96.12 90 ALA A C 1
ATOM 635 O O . ALA A 1 90 ? 3.986 -0.713 6.740 1.00 96.12 90 ALA A O 1
ATOM 636 N N . GLN A 1 91 ? 3.973 -1.413 4.604 1.00 97.56 91 GLN A N 1
ATOM 637 C CA . GLN A 1 91 ? 2.557 -1.797 4.590 1.00 97.56 91 GLN A CA 1
ATOM 638 C C . GLN A 1 91 ? 2.310 -3.018 5.468 1.00 97.56 91 GLN A C 1
ATOM 640 O O . GLN A 1 91 ? 1.323 -3.046 6.198 1.00 97.56 91 GLN A O 1
ATOM 645 N N . TYR A 1 92 ? 3.254 -3.963 5.495 1.00 98.12 92 TYR A N 1
ATOM 646 C CA . TYR A 1 92 ? 3.208 -5.089 6.425 1.00 98.12 92 TYR A CA 1
ATOM 647 C C . TYR A 1 92 ? 3.109 -4.617 7.886 1.00 98.12 92 TYR A C 1
ATOM 649 O O . TYR A 1 92 ? 2.194 -5.004 8.612 1.00 98.12 92 TYR A O 1
ATOM 657 N N . PHE A 1 93 ? 4.000 -3.722 8.327 1.00 98.12 93 PHE A N 1
ATOM 658 C CA . PHE A 1 93 ? 3.965 -3.215 9.704 1.00 98.12 93 PHE A CA 1
ATOM 659 C C . PHE A 1 93 ? 2.760 -2.309 9.987 1.00 98.12 93 PHE A C 1
ATOM 661 O O . PHE A 1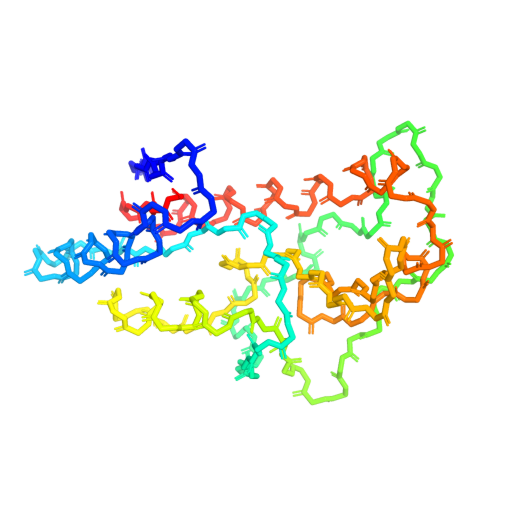 93 ? 2.238 -2.325 11.102 1.00 98.12 93 PHE A O 1
ATOM 668 N N . GLN A 1 94 ? 2.284 -1.554 8.995 1.00 98.62 94 GLN A N 1
ATOM 669 C CA . GLN A 1 94 ? 1.051 -0.772 9.111 1.00 98.62 94 GLN A CA 1
ATOM 670 C C . GLN A 1 94 ? -0.173 -1.676 9.324 1.00 98.62 94 GLN A C 1
ATOM 672 O O . GLN A 1 94 ? -1.002 -1.375 10.180 1.00 98.62 94 GLN A O 1
ATOM 677 N N . ALA A 1 95 ? -0.253 -2.817 8.631 1.00 98.50 95 ALA A N 1
ATOM 678 C CA . ALA A 1 95 ? -1.321 -3.799 8.817 1.00 98.50 95 ALA A CA 1
ATOM 679 C C . ALA A 1 95 ? -1.296 -4.398 10.234 1.00 98.50 95 ALA A C 1
ATOM 681 O O . ALA A 1 95 ? -2.315 -4.426 10.925 1.00 98.50 95 ALA A O 1
ATOM 682 N N . LEU A 1 96 ? -0.110 -4.755 10.741 1.00 98.62 96 LEU A N 1
ATOM 683 C CA . LEU A 1 96 ? 0.045 -5.210 12.129 1.00 98.62 96 LEU A CA 1
ATOM 684 C C . LEU A 1 96 ? -0.347 -4.128 13.152 1.00 98.62 96 LEU A C 1
ATOM 686 O O . LEU A 1 96 ? -0.964 -4.416 14.186 1.00 98.62 96 LEU A O 1
ATOM 690 N N . ALA A 1 97 ? -0.026 -2.861 12.874 1.00 98.75 97 ALA A N 1
ATOM 691 C CA . ALA A 1 97 ? -0.460 -1.734 13.695 1.00 98.75 97 ALA A CA 1
ATOM 692 C C . ALA A 1 97 ? -1.989 -1.589 13.697 1.00 98.75 97 ALA A C 1
ATOM 694 O O . ALA A 1 97 ? -2.580 -1.356 14.753 1.00 98.75 97 ALA A O 1
ATOM 695 N N . ALA A 1 98 ? -2.621 -1.823 12.549 1.00 98.69 98 ALA A N 1
ATOM 696 C CA . ALA A 1 98 ? -4.065 -1.844 12.367 1.00 98.69 98 ALA A CA 1
ATOM 697 C C . ALA A 1 98 ? -4.767 -3.057 13.019 1.00 98.69 98 ALA A C 1
ATOM 699 O O . ALA A 1 98 ? -5.987 -3.061 13.126 1.00 98.69 98 ALA A O 1
ATOM 700 N N . ARG A 1 99 ? -4.017 -4.072 13.486 1.00 98.56 99 ARG A N 1
ATOM 701 C CA . ARG A 1 99 ? -4.545 -5.411 13.845 1.00 98.56 99 ARG A CA 1
ATOM 702 C C . ARG A 1 99 ? -5.259 -6.103 12.675 1.00 98.56 99 ARG A C 1
ATOM 704 O O . ARG A 1 99 ? -6.109 -6.959 12.898 1.00 98.56 99 ARG A O 1
ATOM 711 N N . ALA A 1 100 ? -4.905 -5.742 11.447 1.00 97.12 100 ALA A N 1
ATOM 712 C CA . ALA A 1 100 ? -5.378 -6.401 10.242 1.00 97.12 100 ALA A CA 1
ATOM 713 C C . ALA A 1 100 ? -4.418 -7.533 9.853 1.00 97.12 100 ALA A C 1
ATOM 715 O O . ALA A 1 100 ? -3.217 -7.465 10.134 1.00 97.12 100 ALA A O 1
ATOM 716 N N . VAL A 1 101 ? -4.942 -8.560 9.183 1.00 95.81 101 VAL A N 1
ATOM 717 C CA . VAL A 1 101 ? -4.104 -9.566 8.521 1.00 95.81 101 VAL A CA 1
ATOM 718 C C . VAL A 1 101 ? -3.423 -8.890 7.325 1.00 95.81 101 VAL A C 1
ATOM 720 O O . VAL A 1 101 ? -4.130 -8.324 6.493 1.00 95.81 101 VAL A O 1
ATOM 723 N N . PRO A 1 102 ? -2.081 -8.892 7.228 1.00 96.31 102 PRO A N 1
ATOM 724 C CA . PRO A 1 102 ? -1.393 -8.308 6.080 1.00 96.31 102 PRO A CA 1
ATOM 725 C C . PRO A 1 102 ? -1.778 -9.017 4.773 1.00 96.31 102 PRO A C 1
ATOM 727 O O . PRO A 1 102 ? -1.728 -10.242 4.705 1.00 96.31 102 PRO A O 1
ATOM 730 N N . GLU A 1 103 ? -2.114 -8.254 3.732 1.00 94.12 103 GLU A N 1
ATOM 731 C CA . GLU A 1 103 ? -2.517 -8.788 2.424 1.00 94.12 103 GLU A CA 1
ATOM 732 C C . GLU A 1 103 ? -2.076 -7.888 1.258 1.00 94.12 103 GLU A C 1
ATOM 734 O O . GLU A 1 103 ? -1.813 -6.693 1.425 1.00 94.12 103 GLU A O 1
ATOM 739 N N . VAL A 1 104 ? -2.031 -8.453 0.048 1.00 94.81 104 VAL A N 1
ATOM 740 C CA . VAL A 1 104 ? -1.495 -7.786 -1.154 1.00 94.81 104 VAL A CA 1
ATOM 741 C C . VAL A 1 104 ? -2.301 -6.566 -1.599 1.00 94.81 104 VAL A C 1
ATOM 743 O O . VAL A 1 104 ? -1.736 -5.627 -2.154 1.00 94.81 104 VAL A O 1
ATOM 746 N N . ARG A 1 105 ? -3.605 -6.512 -1.295 1.00 94.69 105 ARG A N 1
ATOM 747 C CA . ARG A 1 105 ? -4.472 -5.370 -1.637 1.00 94.69 105 ARG A CA 1
ATOM 748 C C . ARG A 1 105 ? -4.066 -4.081 -0.920 1.00 94.69 105 ARG A C 1
ATOM 750 O O . ARG A 1 105 ? -4.339 -2.998 -1.425 1.00 94.69 105 ARG A O 1
ATOM 757 N N . MET A 1 106 ? -3.376 -4.182 0.220 1.00 97.12 106 MET A N 1
ATOM 758 C CA . MET A 1 106 ? -2.854 -3.028 0.967 1.00 97.12 106 MET A CA 1
ATOM 759 C C . MET A 1 106 ? -1.639 -2.383 0.277 1.00 97.12 106 MET A C 1
ATOM 761 O O . MET A 1 106 ? -1.317 -1.223 0.545 1.00 97.12 106 MET A O 1
ATOM 765 N N . ASN A 1 107 ? -0.956 -3.116 -0.610 1.00 97.19 107 ASN A N 1
ATOM 766 C CA . ASN A 1 107 ? 0.129 -2.620 -1.453 1.00 97.19 107 ASN A CA 1
ATOM 767 C C . ASN A 1 107 ? 0.076 -3.286 -2.841 1.00 97.19 107 ASN A C 1
ATOM 769 O O . ASN A 1 107 ? 0.920 -4.128 -3.144 1.00 97.19 107 ASN A O 1
ATOM 773 N N . PRO A 1 108 ? -0.903 -2.926 -3.688 1.00 95.06 108 PRO A N 1
ATOM 774 C CA . PRO A 1 108 ? -1.179 -3.673 -4.910 1.00 95.06 108 PRO A CA 1
ATOM 775 C C . PRO A 1 108 ? -0.067 -3.553 -5.954 1.00 95.06 108 PRO A C 1
ATOM 777 O O . PRO A 1 108 ? 0.067 -4.448 -6.780 1.00 95.06 108 PRO A O 1
ATOM 780 N N . LEU A 1 109 ? 0.738 -2.486 -5.923 1.00 95.88 109 LEU A N 1
ATOM 781 C CA . LEU A 1 109 ? 1.906 -2.325 -6.783 1.00 95.88 109 LEU A CA 1
ATOM 782 C C . LEU A 1 109 ? 3.164 -2.078 -5.942 1.00 95.88 109 LEU A C 1
ATOM 784 O O . LEU A 1 109 ? 3.284 -1.068 -5.238 1.00 95.88 109 LEU A O 1
ATOM 788 N N . LEU A 1 110 ? 4.131 -2.981 -6.051 1.00 96.50 110 LEU A N 1
ATOM 789 C CA . LEU A 1 110 ? 5.459 -2.847 -5.465 1.00 96.50 110 LEU A CA 1
ATOM 790 C C . LEU A 1 110 ? 6.498 -2.797 -6.591 1.00 96.50 110 LEU A C 1
ATOM 792 O O . LEU A 1 110 ? 6.567 -3.676 -7.444 1.00 96.50 110 LEU A O 1
ATOM 796 N N . LEU A 1 111 ? 7.298 -1.735 -6.594 1.00 95.94 111 LEU A N 1
ATOM 797 C CA . LEU A 1 111 ? 8.433 -1.563 -7.491 1.00 95.94 111 LEU A CA 1
ATOM 798 C C . LEU A 1 111 ? 9.717 -1.864 -6.722 1.00 95.94 111 LEU A C 1
ATOM 800 O O . LEU A 1 111 ? 9.984 -1.242 -5.689 1.00 95.94 111 LEU A O 1
ATOM 804 N N . LYS A 1 112 ? 10.517 -2.793 -7.233 1.00 96.19 112 LYS A N 1
ATOM 805 C CA . LYS A 1 112 ? 11.802 -3.178 -6.644 1.00 96.19 112 LYS A CA 1
ATOM 806 C C . LYS A 1 112 ? 12.916 -2.620 -7.529 1.00 96.19 112 LYS A C 1
ATOM 808 O O . LYS A 1 112 ? 13.095 -3.126 -8.637 1.00 96.19 112 LYS A O 1
ATOM 813 N N . PRO A 1 113 ? 13.576 -1.514 -7.135 1.00 94.69 113 PRO A N 1
ATOM 814 C CA . PRO A 1 113 ? 14.607 -0.894 -7.959 1.00 94.69 113 PRO A CA 1
ATOM 815 C C . PRO A 1 113 ? 15.809 -1.824 -8.144 1.00 94.69 113 PRO A C 1
ATOM 817 O O . PRO A 1 113 ? 16.369 -2.325 -7.167 1.00 94.69 113 PRO A O 1
ATOM 820 N N . GLU A 1 114 ? 16.209 -2.000 -9.404 1.00 92.75 114 GLU A N 1
ATOM 821 C CA . GLU A 1 114 ? 17.359 -2.818 -9.822 1.00 92.75 114 GLU A CA 1
ATOM 822 C C . GLU A 1 114 ? 18.443 -1.971 -10.508 1.00 92.75 114 GLU A C 1
ATOM 824 O O . GLU A 1 114 ? 19.626 -2.277 -10.391 1.00 92.75 114 GLU A O 1
ATOM 829 N N . ALA A 1 115 ? 18.050 -0.884 -11.184 1.00 88.50 115 ALA A N 1
ATOM 830 C CA . ALA A 1 115 ? 18.937 0.125 -11.767 1.00 88.50 115 ALA A CA 1
ATOM 831 C C . ALA A 1 115 ? 18.223 1.491 -11.825 1.00 88.50 115 ALA A C 1
ATOM 833 O O . ALA A 1 115 ? 17.019 1.570 -11.578 1.00 88.50 115 ALA A O 1
ATOM 834 N N . ASP A 1 116 ? 18.930 2.559 -12.205 1.00 84.00 116 ASP A N 1
ATOM 835 C CA . ASP A 1 116 ? 18.401 3.938 -12.204 1.00 84.00 116 ASP A CA 1
ATOM 836 C C . ASP A 1 116 ? 17.076 4.108 -12.965 1.00 84.00 116 ASP A C 1
ATOM 838 O O . ASP A 1 116 ? 16.209 4.886 -12.567 1.00 84.00 116 ASP A O 1
ATOM 842 N N . THR A 1 117 ? 16.899 3.371 -14.061 1.00 85.75 117 THR A N 1
ATOM 843 C CA . THR A 1 117 ? 15.702 3.432 -14.914 1.00 85.75 117 THR A CA 1
ATOM 844 C C . THR A 1 117 ? 14.956 2.101 -14.993 1.00 85.75 117 THR A C 1
ATOM 846 O O . THR A 1 117 ? 14.036 1.965 -15.803 1.00 85.75 117 THR A O 1
ATOM 849 N N . HIS A 1 118 ? 15.314 1.131 -14.142 1.00 90.62 118 HIS A N 1
ATOM 850 C CA . HIS A 1 118 ? 14.746 -0.215 -14.154 1.00 90.62 118 HIS A CA 1
ATOM 851 C C . HIS A 1 118 ? 14.265 -0.655 -12.771 1.00 90.62 118 HIS A C 1
ATOM 853 O O . HIS A 1 118 ? 14.938 -0.498 -11.750 1.00 90.62 118 HIS A O 1
ATOM 859 N N . SER A 1 119 ? 13.072 -1.238 -12.730 1.00 94.31 119 SER A N 1
ATOM 860 C CA . SER A 1 119 ? 12.533 -1.862 -11.525 1.00 94.31 119 SER A CA 1
ATOM 861 C C . SER A 1 119 ? 11.706 -3.074 -11.904 1.00 94.31 119 SER A C 1
ATOM 863 O O . SER A 1 119 ? 10.820 -2.955 -12.762 1.00 94.31 119 SER A O 1
ATOM 865 N N . GLN A 1 120 ? 11.943 -4.177 -11.196 1.00 95.44 120 GLN A N 1
ATOM 866 C CA . GLN A 1 120 ? 11.047 -5.322 -11.191 1.00 95.44 120 GLN A CA 1
ATOM 867 C C . GLN A 1 120 ? 9.681 -4.880 -10.660 1.00 95.44 120 GLN A C 1
ATOM 869 O O . GLN A 1 120 ? 9.576 -4.147 -9.667 1.00 95.44 120 GLN A O 1
ATOM 874 N N . VAL A 1 121 ? 8.632 -5.302 -11.359 1.00 94.62 121 VAL A N 1
ATOM 875 C CA . VAL A 1 121 ? 7.246 -4.989 -11.024 1.00 94.62 121 VAL A CA 1
ATOM 876 C C . VAL A 1 121 ? 6.610 -6.181 -10.339 1.00 94.62 121 VAL A C 1
ATOM 878 O O . VAL A 1 121 ? 6.529 -7.264 -10.911 1.00 94.62 121 VAL A O 1
ATOM 881 N N . VAL A 1 122 ? 6.106 -5.945 -9.133 1.00 94.00 122 VAL A N 1
ATOM 882 C CA . VAL A 1 122 ? 5.278 -6.883 -8.386 1.00 94.00 122 VAL A CA 1
ATOM 883 C C . VAL A 1 122 ? 3.859 -6.318 -8.330 1.00 94.00 122 VAL A C 1
ATOM 885 O O . VAL A 1 122 ? 3.624 -5.269 -7.725 1.00 94.00 122 VAL A O 1
ATOM 888 N N . LEU A 1 123 ? 2.914 -6.994 -8.979 1.00 93.31 123 LEU A N 1
ATOM 889 C CA . LEU A 1 123 ? 1.497 -6.645 -9.015 1.00 93.31 123 LEU A CA 1
ATOM 890 C C . LEU A 1 123 ? 0.704 -7.677 -8.207 1.00 93.31 123 LEU A C 1
ATOM 892 O O . LEU A 1 123 ? 0.812 -8.876 -8.446 1.00 93.31 123 LEU A O 1
ATOM 896 N N . LEU A 1 124 ? -0.086 -7.211 -7.237 1.00 92.44 124 LEU A N 1
ATOM 897 C CA . LEU A 1 124 ? -0.868 -8.050 -6.318 1.00 92.44 124 LEU A CA 1
ATOM 898 C C . LEU A 1 124 ? -0.029 -9.179 -5.692 1.00 92.44 124 LEU A C 1
ATOM 900 O O . LEU A 1 124 ? -0.466 -10.316 -5.538 1.00 92.44 124 LEU A O 1
ATOM 904 N N . GLY A 1 125 ? 1.202 -8.828 -5.321 1.00 92.62 125 GLY A N 1
ATOM 905 C CA . GLY A 1 125 ? 2.156 -9.719 -4.674 1.00 92.62 125 GLY A CA 1
ATOM 906 C C . GLY A 1 125 ? 2.875 -10.707 -5.579 1.00 92.62 125 GLY A C 1
ATOM 907 O O . GLY A 1 125 ? 3.610 -11.536 -5.055 1.00 92.62 125 GLY A O 1
ATOM 908 N N . GLN A 1 126 ? 2.713 -10.607 -6.896 1.00 91.50 126 GLN A N 1
ATOM 909 C CA . GLN A 1 126 ? 3.350 -11.492 -7.864 1.00 91.50 126 GLN A CA 1
ATOM 910 C C . GLN A 1 126 ? 4.190 -10.707 -8.865 1.00 91.50 126 GLN A C 1
ATOM 912 O O . GLN A 1 126 ? 3.809 -9.615 -9.285 1.00 91.50 126 GLN A O 1
ATOM 917 N N . VAL A 1 127 ? 5.328 -11.265 -9.269 1.00 91.62 127 VAL A N 1
ATOM 918 C CA . VAL A 1 127 ? 6.183 -10.648 -10.289 1.00 91.62 127 VAL A CA 1
ATOM 919 C C . VAL A 1 127 ? 5.463 -10.663 -11.643 1.00 91.62 127 VAL A C 1
ATOM 921 O O . VAL A 1 127 ? 4.894 -11.678 -12.039 1.00 91.62 127 VAL A O 1
ATOM 924 N N . SER A 1 128 ? 5.492 -9.532 -12.353 1.00 91.50 128 SER A N 1
ATOM 925 C CA . SER A 1 128 ? 5.039 -9.417 -13.744 1.00 91.50 128 SER A CA 1
ATOM 926 C C . SER A 1 128 ? 6.226 -9.058 -14.637 1.00 91.50 128 SER A C 1
ATOM 928 O O . SER A 1 128 ? 6.699 -7.915 -14.646 1.00 91.50 128 SER A O 1
ATOM 930 N N . ASP A 1 129 ? 6.711 -10.035 -15.405 1.00 91.38 129 ASP A N 1
ATOM 931 C CA . ASP A 1 129 ? 7.805 -9.839 -16.366 1.00 91.38 129 ASP A CA 1
ATOM 932 C C . ASP A 1 129 ? 7.390 -8.884 -17.493 1.00 91.38 129 ASP A C 1
ATOM 934 O O . ASP A 1 129 ? 8.167 -8.023 -17.909 1.00 91.38 129 ASP A O 1
ATOM 938 N N . ALA A 1 130 ? 6.129 -8.969 -17.930 1.00 90.44 130 ALA A N 1
ATOM 939 C CA . ALA A 1 130 ? 5.569 -8.098 -18.958 1.00 90.44 130 ALA A CA 1
ATOM 940 C C . ALA A 1 130 ? 5.571 -6.623 -18.520 1.00 90.44 130 ALA A C 1
ATOM 942 O O . ALA A 1 130 ? 6.031 -5.751 -19.263 1.00 90.44 130 ALA A O 1
ATOM 943 N N . LEU A 1 131 ? 5.113 -6.325 -17.297 1.00 91.88 131 LEU A N 1
ATOM 944 C CA . LEU A 1 131 ? 5.177 -4.962 -16.759 1.00 91.88 131 LEU A CA 1
ATOM 945 C C . LEU A 1 131 ? 6.614 -4.529 -16.467 1.00 91.88 131 LEU A C 1
ATOM 947 O O . LEU A 1 131 ? 6.932 -3.352 -16.640 1.00 91.88 131 LEU A O 1
ATOM 951 N N . THR A 1 132 ? 7.481 -5.453 -16.050 1.00 92.81 132 THR A N 1
ATOM 952 C CA . THR A 1 132 ? 8.904 -5.177 -15.807 1.00 92.81 132 THR A CA 1
ATOM 953 C C . THR A 1 132 ? 9.612 -4.732 -17.086 1.00 92.81 132 THR A C 1
ATOM 955 O O . THR A 1 132 ? 10.304 -3.715 -17.071 1.00 92.81 132 THR A O 1
ATOM 958 N N . ALA A 1 133 ? 9.356 -5.394 -18.216 1.00 92.06 133 ALA A N 1
ATOM 959 C CA . ALA A 1 133 ? 9.918 -5.020 -19.515 1.00 92.06 133 ALA A CA 1
ATOM 960 C C . ALA A 1 133 ? 9.332 -3.714 -20.094 1.00 92.06 133 ALA A C 1
ATOM 962 O O . ALA A 1 133 ? 9.935 -3.082 -20.963 1.00 92.06 133 ALA A O 1
ATOM 963 N N . MET A 1 134 ? 8.156 -3.281 -19.629 1.00 90.50 134 MET A N 1
ATOM 964 C CA . MET A 1 134 ? 7.479 -2.093 -20.151 1.00 90.50 134 MET A CA 1
ATOM 965 C C . MET A 1 134 ? 8.119 -0.785 -19.647 1.00 90.50 134 MET A C 1
ATOM 967 O O . MET A 1 134 ? 8.401 -0.669 -18.451 1.00 90.50 134 MET A O 1
ATOM 971 N N . PRO A 1 135 ? 8.260 0.264 -20.486 1.00 88.44 135 PRO A N 1
ATOM 972 C CA . PRO A 1 135 ? 8.683 1.589 -20.032 1.00 88.44 135 PRO A CA 1
ATOM 973 C C . PRO A 1 135 ? 7.749 2.172 -18.964 1.00 88.44 135 PRO A C 1
ATOM 975 O O . PRO A 1 135 ? 6.526 2.069 -19.071 1.00 88.44 135 PRO A O 1
ATOM 978 N N . TRP A 1 136 ? 8.310 2.860 -17.964 1.00 82.44 136 TRP A N 1
ATOM 979 C CA . TRP A 1 136 ? 7.561 3.310 -16.780 1.00 82.44 136 TRP A CA 1
ATOM 980 C C . TRP A 1 136 ? 6.299 4.129 -17.107 1.00 82.44 136 TRP A C 1
ATOM 982 O O . TRP A 1 136 ? 5.265 3.926 -16.475 1.00 82.44 136 TRP A O 1
ATOM 992 N N . ARG A 1 137 ? 6.358 5.013 -18.120 1.00 83.38 137 ARG A N 1
ATOM 993 C CA . ARG A 1 137 ? 5.227 5.871 -18.524 1.00 83.38 137 ARG A CA 1
ATOM 994 C C . ARG A 1 137 ? 4.036 5.076 -19.060 1.00 83.38 137 ARG A C 1
ATOM 996 O O . ARG A 1 137 ? 2.912 5.550 -18.958 1.00 83.38 137 ARG A O 1
ATOM 1003 N N . GLY A 1 138 ? 4.276 3.891 -19.625 1.00 84.06 138 GLY A N 1
ATOM 1004 C CA . GLY A 1 138 ? 3.227 3.033 -20.175 1.00 84.06 138 GLY A CA 1
ATOM 1005 C C . GLY A 1 138 ? 2.490 2.217 -19.113 1.00 84.06 138 GLY A C 1
ATOM 1006 O O . GLY A 1 138 ? 1.334 1.861 -19.312 1.00 84.06 138 GLY A O 1
ATOM 1007 N N . ARG A 1 139 ? 3.117 1.962 -17.956 1.00 88.81 139 ARG A N 1
ATOM 1008 C CA . ARG A 1 139 ? 2.610 1.001 -16.959 1.00 88.81 139 ARG A CA 1
ATOM 1009 C C . ARG A 1 139 ? 1.303 1.439 -16.304 1.00 88.81 139 ARG A C 1
ATOM 1011 O O . ARG A 1 139 ? 0.459 0.596 -16.017 1.00 88.81 139 ARG A O 1
ATOM 1018 N N . SER A 1 140 ? 1.128 2.740 -16.059 1.00 86.88 140 SER A N 1
ATOM 1019 C CA . SER A 1 140 ? 0.049 3.276 -15.215 1.00 86.88 140 SER A CA 1
ATOM 1020 C C . SER A 1 140 ? -1.346 2.827 -15.652 1.00 86.88 140 SER A C 1
ATOM 1022 O O . SER A 1 140 ? -2.149 2.438 -14.810 1.00 86.88 140 SER A O 1
ATOM 1024 N N . LEU A 1 141 ? -1.622 2.821 -16.956 1.00 86.44 141 LEU A N 1
ATOM 1025 C CA . LEU A 1 141 ? -2.930 2.426 -17.481 1.00 86.44 141 LEU A CA 1
ATOM 1026 C C . LEU A 1 141 ? -3.203 0.918 -17.341 1.00 86.44 141 LEU A C 1
ATOM 1028 O O . LEU A 1 141 ? -4.358 0.523 -17.213 1.00 86.44 141 LEU A O 1
ATOM 1032 N N . HIS A 1 142 ? -2.161 0.081 -17.326 1.00 87.81 142 HIS A N 1
ATOM 1033 C CA . HIS A 1 142 ? -2.289 -1.374 -17.191 1.00 87.81 142 HIS A CA 1
ATOM 1034 C C . HIS A 1 142 ? -2.488 -1.841 -15.748 1.00 87.81 142 HIS A C 1
ATOM 1036 O O . HIS A 1 142 ? -3.057 -2.910 -15.532 1.00 87.81 142 HIS A O 1
ATOM 1042 N N . VAL A 1 143 ? -2.002 -1.066 -14.775 1.00 89.94 143 VAL A N 1
ATOM 1043 C CA . VAL A 1 143 ? -2.099 -1.391 -13.341 1.00 89.94 143 VAL A CA 1
ATOM 1044 C C . VAL A 1 143 ? -3.270 -0.690 -12.655 1.00 89.94 143 VAL A C 1
ATOM 1046 O O . VAL A 1 143 ? -3.735 -1.153 -11.615 1.00 89.94 143 VAL A O 1
ATOM 1049 N N . TRP A 1 144 ? -3.755 0.425 -13.216 1.00 91.25 144 TRP A N 1
ATOM 1050 C CA . TRP A 1 144 ? -4.808 1.237 -12.606 1.00 91.25 144 TRP A CA 1
ATOM 1051 C C . TRP A 1 144 ? -6.090 0.456 -12.274 1.00 91.25 144 TRP A C 1
ATOM 1053 O O . TRP A 1 144 ? -6.54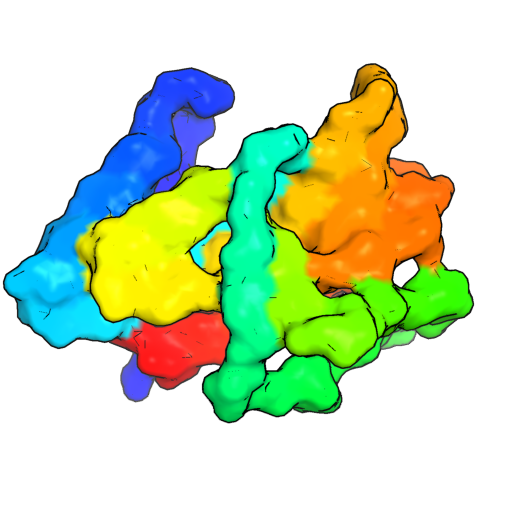5 0.589 -11.137 1.00 91.25 144 TRP A O 1
ATOM 1063 N N . PRO A 1 145 ? -6.658 -0.385 -13.167 1.00 89.06 145 PRO A N 1
ATOM 1064 C CA . PRO A 1 145 ? -7.880 -1.128 -12.853 1.00 89.06 145 PRO A CA 1
ATOM 1065 C C . PRO A 1 145 ? -7.745 -2.018 -11.608 1.00 89.06 145 PRO A C 1
ATOM 1067 O O . PRO A 1 145 ? -8.633 -2.032 -10.759 1.00 89.06 145 PRO A O 1
ATOM 1070 N N . GLN A 1 146 ? -6.613 -2.707 -11.454 1.00 88.81 146 GLN A N 1
ATOM 1071 C CA . GLN A 1 146 ? -6.336 -3.594 -10.323 1.00 88.81 146 GLN A CA 1
ATOM 1072 C C . GLN A 1 146 ? -6.109 -2.801 -9.030 1.00 88.81 146 GLN A C 1
ATOM 1074 O O . GLN A 1 146 ? -6.602 -3.189 -7.973 1.00 88.81 146 GLN A O 1
ATOM 1079 N N . ILE A 1 147 ? -5.399 -1.669 -9.104 1.00 93.00 147 ILE A N 1
ATOM 1080 C CA . ILE A 1 147 ? -5.173 -0.780 -7.953 1.00 93.00 147 ILE A CA 1
ATOM 1081 C C . ILE A 1 147 ? -6.496 -0.172 -7.470 1.00 93.00 147 ILE A C 1
ATOM 1083 O O . ILE A 1 147 ? -6.754 -0.153 -6.266 1.00 93.00 147 ILE A O 1
ATOM 1087 N N . ALA A 1 148 ? -7.329 0.312 -8.395 1.00 93.25 148 ALA A N 1
ATOM 1088 C CA . ALA A 1 148 ? -8.632 0.889 -8.080 1.00 93.25 148 ALA A CA 1
ATOM 1089 C C . ALA A 1 148 ? -9.559 -0.158 -7.448 1.00 93.25 148 ALA A C 1
ATOM 1091 O O . ALA A 1 148 ? -10.118 0.084 -6.382 1.00 93.25 148 ALA A O 1
ATOM 1092 N N . ALA A 1 149 ? -9.634 -1.353 -8.038 1.00 89.50 149 ALA A N 1
ATOM 1093 C CA . ALA A 1 149 ? -10.440 -2.444 -7.504 1.00 89.50 149 ALA A CA 1
ATOM 1094 C C . ALA A 1 149 ? -9.954 -2.920 -6.119 1.00 89.50 149 ALA A C 1
ATOM 1096 O O . ALA A 1 149 ? -10.774 -3.198 -5.245 1.00 89.50 149 ALA A O 1
ATOM 1097 N N . ALA A 1 150 ? -8.637 -2.946 -5.871 1.00 93.00 150 ALA A N 1
ATOM 1098 C CA . ALA A 1 150 ? -8.088 -3.239 -4.545 1.00 93.00 150 ALA A CA 1
ATOM 1099 C C . ALA A 1 150 ? -8.512 -2.192 -3.499 1.00 93.00 150 ALA A C 1
ATOM 1101 O O . ALA A 1 150 ? -8.930 -2.559 -2.399 1.00 93.00 150 ALA A O 1
ATOM 1102 N N . LEU A 1 151 ? -8.452 -0.899 -3.843 1.00 95.56 151 LEU A N 1
ATOM 1103 C CA . LEU A 1 151 ? -8.919 0.171 -2.960 1.00 95.56 151 LEU A CA 1
ATOM 1104 C C . LEU A 1 151 ? -10.425 0.066 -2.695 1.00 95.56 151 LEU A C 1
ATOM 1106 O O . LEU A 1 151 ? -10.849 0.184 -1.547 1.00 95.56 151 LEU A O 1
ATOM 1110 N N . ASP A 1 152 ? -11.233 -0.164 -3.727 1.00 95.06 152 ASP A N 1
ATOM 1111 C CA . ASP A 1 152 ? -12.687 -0.259 -3.590 1.00 95.06 152 ASP A CA 1
ATOM 1112 C C . ASP A 1 152 ? -13.110 -1.451 -2.727 1.00 95.06 152 ASP A C 1
ATOM 1114 O O . ASP A 1 152 ? -13.967 -1.292 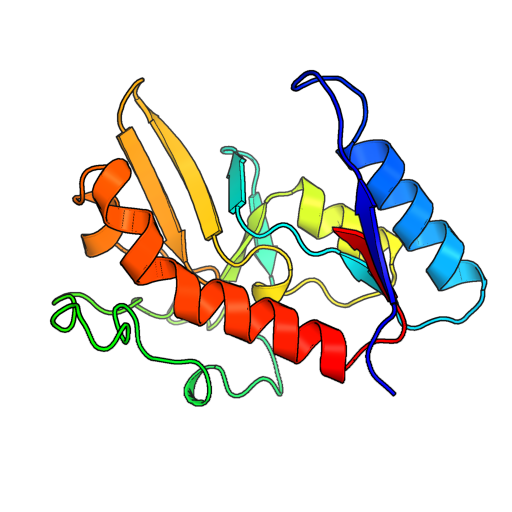-1.855 1.00 95.06 152 ASP A O 1
ATOM 1118 N N . ALA A 1 153 ? -12.452 -2.605 -2.875 1.00 91.69 153 ALA A N 1
ATOM 1119 C CA . ALA A 1 153 ? -12.685 -3.762 -2.014 1.00 91.69 153 ALA A CA 1
ATOM 1120 C C . ALA A 1 153 ? -12.344 -3.454 -0.544 1.00 91.69 153 ALA A C 1
ATOM 1122 O O . ALA A 1 153 ? -13.169 -3.655 0.349 1.00 91.69 153 ALA A O 1
ATOM 1123 N N . LEU A 1 154 ? -11.176 -2.852 -0.280 1.00 94.94 154 LEU A N 1
ATOM 1124 C CA . LEU A 1 154 ? -10.802 -2.444 1.079 1.00 94.94 154 LEU A CA 1
ATOM 1125 C C . LEU A 1 154 ? -11.768 -1.400 1.658 1.00 94.94 154 LEU A C 1
ATOM 1127 O O . LEU A 1 154 ? -12.081 -1.450 2.847 1.00 94.94 154 LEU A O 1
ATOM 1131 N N . ARG A 1 155 ? -12.286 -0.477 0.842 1.00 97.00 155 ARG A N 1
ATOM 1132 C CA . ARG A 1 155 ? -13.286 0.518 1.268 1.00 97.00 155 ARG A CA 1
ATOM 1133 C C . ARG A 1 155 ? -14.657 -0.088 1.562 1.00 97.00 155 ARG A C 1
ATOM 1135 O O . ARG A 1 155 ? -15.402 0.491 2.353 1.00 97.00 155 ARG A O 1
ATOM 1142 N N . ALA A 1 156 ? -15.009 -1.195 0.913 1.00 95.00 156 ALA A N 1
ATOM 1143 C CA . ALA A 1 156 ? -16.256 -1.914 1.158 1.00 95.00 156 ALA A CA 1
ATOM 1144 C C . ALA A 1 156 ? -16.190 -2.760 2.440 1.00 95.00 156 ALA A C 1
ATOM 1146 O O . ALA A 1 156 ? -17.202 -2.946 3.113 1.00 95.00 156 ALA A O 1
ATOM 1147 N N . GLU A 1 157 ? -15.000 -3.250 2.788 1.00 94.12 157 GLU A N 1
ATOM 1148 C CA . GLU A 1 157 ? -14.798 -4.191 3.890 1.00 94.12 157 GLU A CA 1
ATOM 1149 C C . GLU A 1 157 ? -14.450 -3.532 5.232 1.00 94.12 157 GLU A C 1
ATOM 1151 O O . GLU A 1 157 ? -14.482 -4.228 6.246 1.00 94.12 157 GLU A O 1
ATOM 1156 N N . ASN A 1 158 ? -14.085 -2.246 5.270 1.00 96.88 158 ASN A N 1
ATOM 1157 C CA . ASN A 1 158 ? -13.495 -1.593 6.448 1.00 96.88 158 ASN A CA 1
ATOM 1158 C C . ASN A 1 158 ? -14.210 -0.285 6.830 1.00 96.88 158 ASN A C 1
ATOM 1160 O O . ASN A 1 158 ? -14.888 0.333 6.015 1.00 96.88 158 ASN A O 1
ATOM 1164 N N . ASP A 1 159 ? -14.018 0.169 8.070 1.00 98.25 159 ASP A N 1
ATOM 1165 C CA . ASP A 1 159 ? -14.536 1.456 8.552 1.00 98.25 159 ASP A CA 1
ATOM 1166 C C . ASP A 1 159 ? -13.619 2.617 8.147 1.00 98.25 159 ASP A C 1
ATOM 1168 O O . ASP A 1 159 ? -14.086 3.721 7.847 1.00 98.25 159 ASP A O 1
ATOM 1172 N N . VAL A 1 160 ? -12.301 2.373 8.145 1.00 98.62 160 VAL A N 1
ATOM 1173 C CA . VAL A 1 160 ? -11.266 3.369 7.841 1.00 98.62 160 VAL A CA 1
ATOM 1174 C C . VAL A 1 160 ? -10.196 2.782 6.923 1.00 98.62 160 VAL A C 1
ATOM 1176 O O . VAL A 1 160 ? -9.669 1.701 7.180 1.00 98.62 160 VAL A O 1
ATOM 1179 N N . VAL A 1 161 ? -9.813 3.537 5.894 1.00 98.62 161 VAL A N 1
ATOM 1180 C CA . VAL A 1 161 ? -8.637 3.251 5.061 1.00 98.62 161 VAL A CA 1
ATOM 1181 C C . VAL A 1 161 ? -7.631 4.389 5.223 1.00 98.62 161 VAL A C 1
ATOM 1183 O O . VAL A 1 161 ? -7.956 5.547 4.961 1.00 98.62 161 VAL A O 1
ATOM 1186 N N . VAL A 1 162 ? -6.414 4.073 5.671 1.00 98.69 162 VAL A N 1
ATOM 1187 C CA . VAL A 1 162 ? -5.310 5.040 5.797 1.00 98.69 162 VAL A CA 1
ATOM 1188 C C . VAL A 1 162 ? -4.440 4.965 4.545 1.00 98.69 162 VAL A C 1
ATOM 1190 O O . VAL A 1 162 ? -3.811 3.934 4.309 1.00 98.69 162 VAL A O 1
ATOM 1193 N N . ILE A 1 163 ? -4.416 6.043 3.758 1.00 97.81 163 ILE A N 1
ATOM 1194 C CA . ILE A 1 163 ? -3.757 6.132 2.442 1.00 97.81 163 ILE A CA 1
ATOM 1195 C C . ILE A 1 163 ? -2.415 6.859 2.539 1.00 97.81 163 ILE A C 1
ATOM 1197 O O . ILE A 1 163 ? -2.419 7.998 3.049 1.00 97.81 163 ILE A O 1
#

Foldseek 3Di:
DFADEAEQDDDDPPPCSLVVLLVVLLVCLVVVFQEAEADLEDEEPAKDKAAQPPPDPVVPFQWQQNQVVGDHQPFTFPQDPRNIFIDHPSRVSSCVSNVHRRFLLRHQWYWYDDDPQFTFIGGRRGTTPSLRPDGPVPNCSRRVSRNVVSVRVCRVVTRYYYD

Secondary structure (DSSP, 8-state):
-PPEEE----SSTTSSHHHHHHHHHHHHHHTT--EEE--SEEE-S-EEEE---TT--GGGSPPTT--TTSPPPSS-----TT--EEEEHHHHHHHHHHTPPP-GGGSSEEEEEEETTEEEEEETTEE-HHHHHS-HHHHHHHHHHHHHHHHHHHHHH-SEEE-